Protein AF-A0A7C4Y3I3-F1 (afdb_monomer_lite)

Radius of gyration: 13.52 Å; chains: 1; bounding box: 27×37×29 Å

Foldseek 3Di:
DDDLLNCCLPVPVVVVDDPVVSVVLVCLCVVQVCVFCVPDDPVRDALVSCQVGRQVVCVVPDDLVSSVSSLVSLQVSQVVCCVVVVDVDRRSVPHDNDPPPPPD

Sequence (104 aa):
MQNIYNYWLYNVKVNELKALSFDRLESTINNHIISVVGHFKTNLLSDTIIQTQLINIKVKTFSHSSIKKMYDALNACFKYAVARRDLRFNHMDTVTMSSLFTLY

Structure (mmCIF, N/CA/C/O backbone):
data_AF-A0A7C4Y3I3-F1
#
_entry.id   AF-A0A7C4Y3I3-F1
#
loop_
_atom_site.group_PDB
_atom_site.id
_atom_site.type_symbol
_atom_site.label_atom_id
_atom_site.label_alt_id
_atom_site.label_comp_id
_atom_site.label_asym_id
_atom_site.label_entity_id
_atom_site.label_seq_id
_atom_site.pdbx_PDB_ins_code
_atom_site.Cartn_x
_atom_site.Cartn_y
_atom_site.Cartn_z
_atom_site.occupancy
_atom_site.B_iso_or_equiv
_atom_site.auth_seq_id
_atom_site.auth_comp_id
_a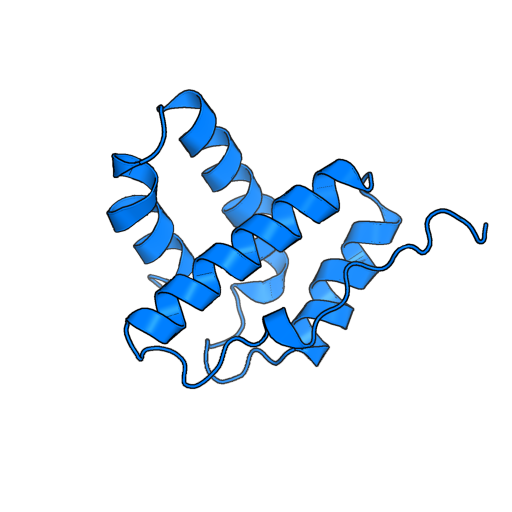tom_site.auth_asym_id
_atom_site.auth_atom_id
_atom_site.pdbx_PDB_model_num
ATOM 1 N N . MET A 1 1 ? -15.530 -2.325 -12.384 1.00 37.91 1 MET A N 1
ATOM 2 C CA . MET A 1 1 ? -14.224 -2.866 -12.823 1.00 37.91 1 MET A CA 1
ATOM 3 C C . MET A 1 1 ? -13.563 -3.502 -11.612 1.00 37.91 1 MET A C 1
ATOM 5 O O . MET A 1 1 ? -13.383 -2.813 -10.618 1.00 37.91 1 MET A O 1
ATOM 9 N N . GLN A 1 2 ? -13.318 -4.815 -11.633 1.00 51.25 2 GLN A N 1
ATOM 10 C CA . GLN A 1 2 ? -12.605 -5.491 -10.546 1.00 51.25 2 GLN A CA 1
ATOM 11 C C . GLN A 1 2 ? -11.106 -5.228 -10.709 1.00 51.25 2 GLN A C 1
ATOM 13 O O . GLN A 1 2 ? -10.487 -5.721 -11.647 1.00 51.25 2 GLN A O 1
ATOM 18 N N . ASN A 1 3 ? -10.544 -4.418 -9.815 1.00 72.12 3 ASN A N 1
ATOM 19 C CA . ASN A 1 3 ? -9.115 -4.120 -9.789 1.00 72.12 3 ASN A CA 1
ATOM 20 C C . ASN A 1 3 ? -8.375 -5.147 -8.914 1.00 72.12 3 ASN A C 1
ATOM 22 O O . ASN A 1 3 ? -8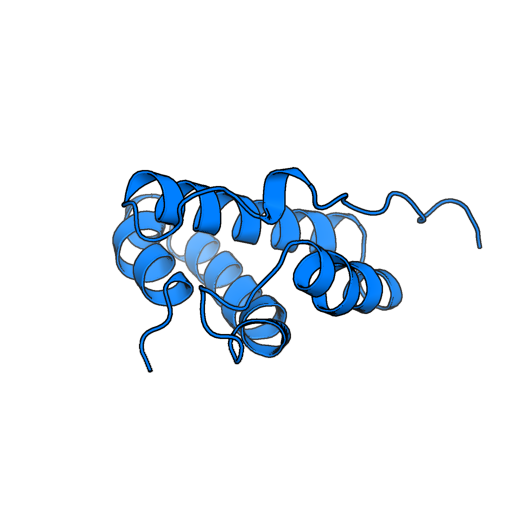.960 -5.723 -7.993 1.00 72.12 3 ASN A O 1
ATOM 26 N N . ILE A 1 4 ? -7.077 -5.345 -9.166 1.00 77.56 4 ILE A N 1
ATOM 27 C CA . ILE A 1 4 ? -6.226 -6.321 -8.458 1.00 77.56 4 ILE A CA 1
ATOM 28 C C . ILE A 1 4 ? -6.260 -6.168 -6.927 1.00 77.56 4 ILE A C 1
ATOM 30 O O . ILE A 1 4 ? -6.186 -7.156 -6.198 1.00 77.56 4 ILE A O 1
ATOM 34 N N . TYR A 1 5 ? -6.477 -4.939 -6.451 1.00 81.19 5 TYR A N 1
ATOM 35 C CA . TYR A 1 5 ? -6.639 -4.588 -5.040 1.00 81.19 5 TYR A CA 1
ATOM 36 C C . TYR A 1 5 ? -7.820 -5.306 -4.379 1.00 81.19 5 TYR A C 1
ATOM 38 O O . TYR A 1 5 ? -7.658 -5.899 -3.316 1.00 81.19 5 TYR A O 1
ATOM 46 N N . ASN A 1 6 ? -8.988 -5.308 -5.030 1.00 82.88 6 ASN A N 1
ATOM 47 C CA . ASN A 1 6 ? -10.189 -5.955 -4.499 1.00 82.88 6 ASN A CA 1
ATOM 48 C C . ASN A 1 6 ? -10.021 -7.470 -4.504 1.00 82.88 6 ASN A C 1
ATOM 50 O O . ASN A 1 6 ? -10.414 -8.140 -3.554 1.00 82.88 6 ASN A O 1
ATOM 54 N N . TYR A 1 7 ? -9.388 -8.014 -5.549 1.00 83.56 7 TYR A N 1
ATOM 55 C CA . TYR A 1 7 ? -9.117 -9.443 -5.589 1.00 83.56 7 TYR A CA 1
ATOM 56 C C . TYR A 1 7 ? -8.210 -9.857 -4.427 1.00 83.56 7 TYR A C 1
ATOM 58 O O . TYR A 1 7 ? -8.497 -10.842 -3.753 1.00 83.56 7 TYR A O 1
ATOM 66 N N . TRP A 1 8 ? -7.139 -9.107 -4.168 1.00 87.56 8 TRP A N 1
ATOM 67 C CA . TRP A 1 8 ? -6.244 -9.384 -3.049 1.00 87.56 8 TRP A CA 1
ATOM 68 C C . TRP A 1 8 ? -6.938 -9.229 -1.687 1.00 87.56 8 TRP A C 1
ATOM 70 O O . TRP A 1 8 ? -6.798 -10.100 -0.827 1.00 87.56 8 TRP A O 1
ATOM 80 N N . LEU A 1 9 ? -7.737 -8.174 -1.503 1.00 85.69 9 LEU A N 1
ATOM 81 C CA . LEU A 1 9 ? -8.510 -7.949 -0.281 1.00 85.69 9 LEU A CA 1
ATOM 82 C C . LEU A 1 9 ? -9.454 -9.120 0.017 1.00 85.69 9 LEU A C 1
ATOM 84 O O . LEU A 1 9 ? -9.297 -9.792 1.037 1.00 85.69 9 LEU A O 1
ATOM 88 N N . TYR A 1 10 ? -10.393 -9.400 -0.885 1.00 86.50 10 TYR A N 1
ATOM 89 C CA . TYR A 1 10 ? -11.491 -10.327 -0.607 1.00 86.50 10 TYR A CA 1
ATOM 90 C C . TYR A 1 10 ? -11.151 -11.803 -0.820 1.00 86.50 10 TYR A C 1
ATOM 92 O O . TYR A 1 10 ? -11.889 -12.649 -0.334 1.00 86.50 10 TYR A O 1
ATOM 100 N N . ASN A 1 11 ? -10.063 -12.151 -1.515 1.00 84.25 11 ASN A N 1
ATOM 101 C CA . ASN A 1 11 ? -9.674 -13.562 -1.665 1.00 84.25 11 ASN A CA 1
ATOM 102 C C . ASN A 1 11 ? -8.539 -13.978 -0.726 1.00 84.25 11 ASN A C 1
ATOM 104 O O . ASN A 1 11 ? -8.413 -15.159 -0.412 1.00 84.25 11 ASN A O 1
ATOM 108 N N . VAL A 1 12 ? -7.694 -13.039 -0.286 1.00 85.31 12 VAL A N 1
ATOM 109 C CA . VAL A 1 12 ? -6.509 -13.360 0.529 1.00 85.31 12 VAL A CA 1
ATOM 110 C C . VAL A 1 12 ? -6.643 -12.744 1.911 1.00 85.31 12 VAL A C 1
ATOM 112 O O . VAL A 1 12 ? -6.695 -13.466 2.903 1.00 85.31 12 VAL A O 1
ATOM 115 N N . LYS A 1 13 ? -6.733 -11.412 1.996 1.00 84.19 13 LYS A N 1
ATOM 116 C CA . LYS A 1 13 ? -6.650 -10.725 3.290 1.00 84.19 13 LYS A CA 1
ATOM 117 C C . LYS A 1 13 ? -7.860 -10.935 4.187 1.00 84.19 13 LYS A C 1
ATOM 119 O O . LYS A 1 13 ? -7.677 -10.946 5.401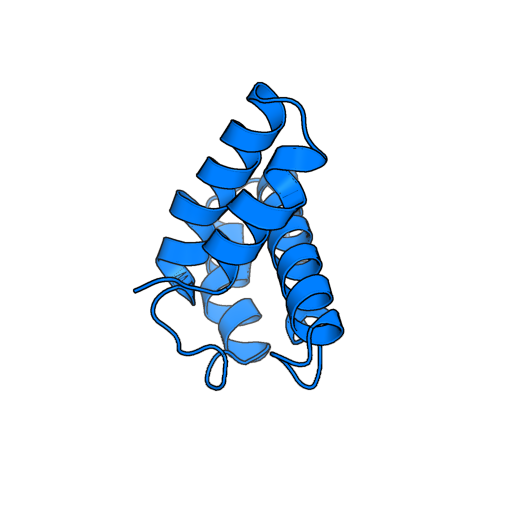 1.00 84.19 13 LYS A O 1
ATOM 124 N N . VAL A 1 14 ? -9.043 -11.176 3.624 1.00 85.69 14 VAL A N 1
ATOM 125 C CA . VAL A 1 14 ? -10.237 -11.528 4.409 1.00 85.69 14 VAL A CA 1
ATOM 126 C C . VAL A 1 14 ? -10.057 -12.829 5.205 1.00 85.69 14 VAL A C 1
ATOM 128 O O . VAL A 1 14 ? -10.598 -12.954 6.295 1.00 85.69 14 VAL A O 1
ATOM 131 N N . ASN A 1 15 ? -9.258 -13.774 4.695 1.00 85.06 15 ASN A N 1
ATOM 132 C CA . ASN A 1 15 ? -9.007 -15.059 5.355 1.00 85.06 15 ASN A CA 1
ATOM 133 C C . ASN A 1 15 ? -7.881 -14.973 6.399 1.00 85.06 15 ASN A C 1
ATOM 135 O O . ASN A 1 15 ? -7.807 -15.794 7.308 1.00 85.06 15 ASN A O 1
ATOM 139 N N . GLU A 1 16 ? -6.985 -13.994 6.262 1.00 85.06 16 GLU A N 1
ATOM 140 C CA . GLU A 1 16 ? -5.807 -13.821 7.121 1.00 85.06 16 GLU A CA 1
ATOM 141 C C . GLU A 1 16 ? -6.083 -12.895 8.317 1.00 85.06 16 GLU A C 1
ATOM 143 O O . GLU A 1 16 ? -5.490 -13.046 9.386 1.00 85.06 16 GLU A O 1
ATOM 148 N N . LEU A 1 17 ? -6.967 -11.907 8.146 1.00 86.44 17 LEU A N 1
ATOM 149 C CA . LEU A 1 17 ? -7.211 -10.856 9.129 1.00 86.44 17 LEU A CA 1
ATOM 150 C C . LEU A 1 17 ? -8.544 -11.035 9.855 1.00 86.44 17 LEU A C 1
ATOM 152 O O . LEU A 1 17 ? -9.555 -11.429 9.285 1.00 86.44 17 LEU A O 1
ATOM 156 N N . LYS A 1 18 ? -8.568 -10.623 11.126 1.00 88.00 18 LYS A N 1
ATOM 157 C CA . LYS A 1 18 ? -9.822 -10.411 11.862 1.00 88.00 18 LYS A CA 1
ATOM 158 C C . LYS A 1 18 ? -10.617 -9.272 11.216 1.00 88.00 18 LYS A C 1
ATOM 160 O O . LYS A 1 18 ? -10.009 -8.292 10.784 1.00 88.00 18 LYS A O 1
ATOM 165 N N . ALA A 1 19 ? -11.948 -9.349 11.273 1.00 84.69 19 ALA A N 1
ATOM 166 C CA . ALA A 1 19 ? -12.877 -8.387 10.663 1.00 84.69 19 ALA A CA 1
ATOM 167 C C . ALA A 1 19 ? -12.471 -6.913 10.872 1.00 84.69 19 ALA A C 1
ATOM 169 O O . ALA A 1 19 ? -12.192 -6.201 9.920 1.00 84.69 19 ALA A O 1
ATOM 170 N N . LEU A 1 20 ? -12.257 -6.485 12.119 1.00 86.88 20 LEU A N 1
ATOM 171 C CA . LEU A 1 20 ? -11.896 -5.094 12.431 1.00 86.88 20 LEU A CA 1
ATOM 172 C C . LEU A 1 20 ? -10.541 -4.640 11.836 1.00 86.88 20 LEU A C 1
ATOM 174 O O . LEU A 1 20 ? -10.295 -3.449 11.640 1.00 86.88 20 LEU A O 1
ATOM 178 N N . SER A 1 21 ? -9.600 -5.562 11.630 1.00 84.19 21 SER A N 1
ATOM 179 C CA . SER A 1 21 ? -8.319 -5.261 10.975 1.00 84.19 21 SER A CA 1
ATOM 180 C C . SER A 1 21 ? -8.475 -5.229 9.458 1.00 84.19 21 SER A C 1
ATOM 182 O O . SER A 1 21 ? -7.846 -4.397 8.805 1.00 84.19 21 SER A O 1
ATOM 184 N N . PHE A 1 22 ? -9.330 -6.101 8.923 1.00 88.38 22 PHE A N 1
ATOM 185 C CA . PHE A 1 22 ? -9.714 -6.106 7.520 1.00 88.38 22 PHE A CA 1
ATOM 186 C C . PHE A 1 22 ? -10.414 -4.797 7.133 1.00 88.38 22 PHE A C 1
ATOM 188 O O . PHE A 1 22 ? -9.934 -4.132 6.222 1.00 88.38 22 PHE A O 1
ATOM 195 N N . ASP A 1 23 ? -11.420 -4.349 7.888 1.00 87.06 23 ASP A N 1
ATOM 196 C CA . ASP A 1 23 ? -12.168 -3.110 7.612 1.00 87.06 23 ASP A CA 1
ATOM 197 C C . ASP A 1 23 ? -11.245 -1.883 7.538 1.00 87.06 23 ASP A C 1
ATOM 199 O O . ASP A 1 23 ? -11.381 -1.003 6.686 1.00 87.06 23 ASP A O 1
ATOM 203 N N . ARG A 1 24 ? -10.236 -1.824 8.417 1.00 88.31 24 ARG A N 1
ATOM 204 C CA . ARG A 1 24 ? -9.236 -0.744 8.401 1.00 88.31 24 ARG A CA 1
ATOM 205 C C . ARG A 1 24 ? -8.342 -0.802 7.166 1.00 88.31 24 ARG A C 1
ATOM 207 O O . ARG A 1 24 ? -8.000 0.247 6.614 1.00 88.31 24 ARG A O 1
ATOM 214 N N . LEU A 1 25 ? -7.932 -2.002 6.757 1.00 88.62 25 LEU A N 1
ATOM 215 C CA . LEU A 1 25 ? -7.116 -2.202 5.560 1.00 88.62 25 LEU A CA 1
ATOM 216 C C . LEU A 1 25 ? -7.916 -1.858 4.299 1.00 88.62 25 LEU A C 1
ATOM 218 O O . LEU A 1 25 ? -7.430 -1.106 3.457 1.00 88.62 25 LEU A O 1
ATOM 222 N N . GLU A 1 26 ? -9.146 -2.356 4.208 1.00 88.75 26 GLU A N 1
ATOM 223 C CA . GLU A 1 26 ? -10.090 -2.081 3.130 1.00 88.75 26 GLU A CA 1
ATOM 224 C C . GLU A 1 26 ? -10.340 -0.575 2.998 1.00 88.75 26 GLU A C 1
ATOM 226 O O . GLU A 1 26 ? -10.149 -0.011 1.922 1.00 88.75 26 GLU A O 1
ATOM 231 N N . SER A 1 27 ? -10.654 0.107 4.104 1.00 89.38 27 SER A N 1
ATOM 232 C CA . SER A 1 27 ? -10.843 1.561 4.122 1.00 89.38 27 SER A CA 1
ATOM 233 C C . SER A 1 27 ? -9.592 2.314 3.653 1.00 89.38 27 SER A C 1
ATOM 235 O O . SER A 1 27 ? -9.691 3.238 2.845 1.00 89.38 27 SER A O 1
ATOM 237 N N . THR A 1 28 ? -8.399 1.889 4.086 1.00 88.88 28 THR A N 1
ATOM 238 C CA . THR A 1 28 ? -7.126 2.496 3.651 1.00 88.88 28 THR A CA 1
ATOM 239 C C . THR A 1 28 ? -6.933 2.351 2.141 1.00 88.88 28 THR A C 1
ATOM 241 O O . THR A 1 28 ? -6.560 3.308 1.459 1.00 88.88 28 THR A O 1
ATOM 244 N N . ILE A 1 29 ? -7.206 1.166 1.597 1.00 87.38 29 ILE A N 1
ATOM 245 C CA . ILE A 1 29 ? -7.036 0.888 0.172 1.00 87.38 29 ILE A CA 1
ATOM 246 C C . ILE A 1 29 ? -8.066 1.656 -0.650 1.00 87.38 29 ILE A C 1
ATOM 248 O O . ILE A 1 29 ? -7.683 2.356 -1.584 1.00 87.38 29 ILE A O 1
ATOM 252 N N . ASN A 1 30 ? -9.342 1.603 -0.280 1.00 86.88 30 ASN A N 1
ATOM 253 C CA . ASN A 1 30 ? -10.416 2.250 -1.027 1.00 86.88 30 ASN A CA 1
ATOM 254 C C . ASN A 1 30 ? -10.275 3.779 -1.016 1.00 86.88 30 ASN A C 1
ATOM 256 O O . ASN A 1 30 ? -10.275 4.413 -2.073 1.00 86.88 30 ASN A O 1
ATOM 260 N N . ASN A 1 31 ? -10.074 4.374 0.161 1.00 86.88 31 ASN A N 1
ATOM 261 C CA . ASN A 1 31 ? -10.097 5.829 0.319 1.00 86.88 31 ASN A CA 1
ATOM 262 C C . ASN A 1 31 ? -8.777 6.515 -0.046 1.00 86.88 31 ASN A C 1
ATOM 264 O O . ASN A 1 31 ? -8.762 7.716 -0.324 1.00 86.88 31 ASN A O 1
ATOM 268 N N . HIS A 1 32 ? -7.643 5.811 0.003 1.00 85.44 32 HIS A N 1
ATOM 269 C CA . HIS A 1 32 ? -6.338 6.446 -0.213 1.00 85.44 32 HIS A CA 1
ATOM 270 C C . HIS A 1 32 ? -5.582 5.910 -1.419 1.00 85.44 32 HIS A C 1
ATOM 272 O O . HIS A 1 32 ? -4.993 6.713 -2.138 1.00 85.44 32 HIS A O 1
ATOM 278 N N . ILE A 1 33 ? -5.601 4.597 -1.653 1.00 84.31 33 ILE A N 1
ATOM 279 C CA . ILE A 1 33 ? -4.860 3.981 -2.759 1.00 84.31 33 ILE A CA 1
ATOM 280 C C . ILE A 1 33 ? -5.706 4.038 -4.032 1.00 84.31 33 ILE A C 1
ATOM 282 O O . ILE A 1 33 ? -5.318 4.696 -4.992 1.00 84.31 33 ILE A O 1
ATOM 286 N N . ILE A 1 34 ? -6.892 3.426 -4.041 1.00 83.06 34 ILE A N 1
ATOM 287 C CA . ILE A 1 34 ? -7.760 3.354 -5.225 1.00 83.06 34 ILE A CA 1
ATOM 288 C C . ILE A 1 34 ? -8.170 4.751 -5.700 1.00 83.06 34 ILE A C 1
ATOM 290 O O . ILE A 1 34 ? -8.129 5.003 -6.900 1.00 83.06 34 ILE A O 1
ATOM 294 N N . SER A 1 35 ? -8.459 5.678 -4.782 1.00 81.88 35 SER A N 1
ATOM 295 C CA . SER A 1 35 ? -8.783 7.072 -5.124 1.00 81.88 35 SER A CA 1
ATOM 296 C C . SER A 1 35 ? -7.698 7.797 -5.935 1.00 81.88 35 SER A C 1
ATOM 298 O O . SER A 1 35 ? -8.009 8.790 -6.584 1.00 81.88 35 SER A O 1
ATOM 300 N N . VAL A 1 36 ? -6.437 7.357 -5.872 1.00 80.00 36 VAL A N 1
ATOM 301 C CA . VAL A 1 36 ? -5.305 8.006 -6.555 1.00 80.00 36 VAL A CA 1
ATOM 302 C C . VAL A 1 36 ? -4.804 7.143 -7.704 1.00 80.00 36 VAL A C 1
ATOM 304 O O . VAL A 1 36 ? -4.695 7.605 -8.836 1.00 80.00 36 VAL A O 1
ATOM 307 N N . VAL A 1 37 ? -4.495 5.877 -7.418 1.00 79.81 37 VAL A N 1
ATOM 308 C CA . VAL A 1 37 ? -3.850 4.967 -8.370 1.00 79.81 37 VAL A CA 1
ATOM 309 C C . VAL A 1 37 ? -4.810 3.959 -9.003 1.00 79.81 37 VAL A C 1
ATOM 311 O O . VAL A 1 37 ? -4.464 3.317 -9.989 1.00 79.81 37 VAL A O 1
ATOM 314 N N . GLY A 1 38 ? -6.035 3.828 -8.487 1.00 74.38 38 GLY A N 1
ATOM 315 C CA . GLY A 1 38 ? -7.008 2.827 -8.938 1.00 74.38 38 GLY A CA 1
ATOM 316 C C . GLY A 1 38 ? -7.579 3.068 -10.336 1.00 74.38 38 GLY A C 1
ATOM 317 O O . GLY A 1 38 ? -8.159 2.152 -10.917 1.00 74.38 38 GLY A O 1
ATOM 318 N N . HIS A 1 39 ? -7.400 4.273 -10.882 1.00 76.25 39 HIS A N 1
ATOM 319 C CA . HIS A 1 39 ? -7.774 4.614 -12.256 1.00 76.25 39 HIS A CA 1
ATOM 320 C C . HIS A 1 39 ? -6.711 4.207 -13.285 1.00 76.25 39 HIS A C 1
ATOM 322 O O . HIS A 1 39 ? -7.009 4.125 -14.477 1.00 76.25 39 HIS A O 1
ATOM 328 N N . PHE A 1 40 ? -5.476 3.939 -12.851 1.00 74.25 40 PHE A N 1
ATOM 329 C CA . PHE A 1 40 ? -4.423 3.489 -13.750 1.00 74.25 40 PHE A CA 1
ATOM 330 C C . PHE A 1 40 ? -4.571 1.994 -14.019 1.00 74.25 40 PHE A C 1
ATOM 332 O O . PHE A 1 40 ? -4.817 1.193 -13.115 1.00 74.25 40 PHE A O 1
ATOM 339 N N . LYS A 1 41 ? -4.382 1.594 -15.280 1.00 70.19 41 LYS A N 1
ATOM 340 C CA . LYS A 1 41 ? -4.237 0.174 -15.613 1.00 70.19 41 LYS A CA 1
ATOM 341 C C . LYS A 1 41 ? -2.982 -0.360 -14.925 1.00 70.19 41 LYS A C 1
ATOM 343 O O . LYS A 1 41 ? -1.961 0.322 -14.903 1.00 70.19 41 LYS A O 1
ATOM 348 N N . THR A 1 42 ? -3.029 -1.601 -14.453 1.00 66.25 42 THR A N 1
ATOM 349 C CA . THR A 1 42 ? -1.909 -2.285 -13.784 1.00 66.25 42 THR A CA 1
ATOM 350 C C . THR A 1 42 ? -0.603 -2.235 -14.586 1.00 66.25 42 THR A C 1
ATOM 352 O O . THR A 1 42 ? 0.455 -2.084 -13.993 1.00 66.25 42 THR A O 1
ATOM 355 N N . ASN A 1 43 ? -0.672 -2.260 -15.922 1.00 65.12 43 ASN A N 1
ATOM 356 C CA . ASN A 1 43 ? 0.504 -2.144 -16.799 1.00 65.12 43 ASN A CA 1
ATOM 357 C C . ASN A 1 43 ? 1.040 -0.714 -16.987 1.00 65.12 43 ASN A C 1
ATOM 359 O O . ASN A 1 43 ? 2.152 -0.551 -17.475 1.00 65.12 43 ASN A O 1
ATOM 363 N N . LEU A 1 44 ? 0.247 0.315 -16.680 1.00 69.19 44 LEU A N 1
ATOM 364 C CA . LEU A 1 44 ? 0.634 1.726 -16.819 1.00 69.19 44 LEU A CA 1
ATOM 365 C C . LEU A 1 44 ? 1.081 2.343 -15.500 1.00 69.19 44 LEU A C 1
ATOM 367 O O . LEU A 1 44 ? 1.663 3.423 -15.492 1.00 69.19 44 LEU A O 1
ATOM 371 N N . LEU A 1 45 ? 0.778 1.688 -14.386 1.00 77.38 45 LEU A N 1
ATOM 372 C CA . LEU A 1 45 ? 1.195 2.160 -13.088 1.00 77.38 45 LEU A CA 1
ATOM 373 C C . LEU A 1 45 ? 2.703 1.948 -12.968 1.00 77.38 45 LEU A C 1
ATOM 375 O O . LEU A 1 45 ? 3.125 0.809 -12.894 1.00 77.38 45 LEU A O 1
ATOM 379 N N . SER A 1 46 ? 3.512 3.003 -12.959 1.00 82.19 46 SER A N 1
ATOM 380 C CA . SER A 1 46 ? 4.955 2.916 -12.706 1.00 82.19 46 SER A CA 1
ATOM 381 C C . SER A 1 46 ? 5.286 3.291 -11.264 1.00 82.19 46 SER A C 1
ATOM 383 O O . SER A 1 46 ? 4.500 3.941 -10.570 1.00 82.19 46 SER A O 1
ATOM 385 N N . ASP A 1 47 ? 6.478 2.913 -10.821 1.00 84.75 47 ASP A N 1
ATOM 386 C CA . ASP A 1 47 ? 7.076 3.359 -9.564 1.00 84.75 47 ASP A CA 1
ATOM 387 C C . ASP A 1 47 ? 7.080 4.891 -9.435 1.00 84.75 47 ASP A C 1
ATOM 389 O O . ASP A 1 47 ? 6.707 5.436 -8.396 1.00 84.75 47 ASP A O 1
ATOM 393 N N . THR A 1 48 ? 7.378 5.602 -10.528 1.00 84.06 48 THR A N 1
ATOM 394 C CA . THR A 1 48 ? 7.364 7.071 -10.563 1.00 84.06 48 THR A CA 1
ATOM 395 C C . THR A 1 48 ? 5.968 7.632 -10.292 1.00 84.06 48 THR A C 1
ATOM 397 O O . THR A 1 48 ? 5.824 8.602 -9.543 1.00 84.06 48 THR A O 1
ATOM 400 N N . ILE A 1 49 ? 4.918 7.025 -10.858 1.00 85.12 49 ILE A N 1
ATOM 401 C CA . ILE A 1 49 ? 3.531 7.444 -10.605 1.00 85.12 49 ILE A CA 1
ATOM 402 C C . ILE A 1 49 ? 3.182 7.218 -9.136 1.00 85.12 49 ILE A C 1
ATOM 404 O O . ILE A 1 49 ? 2.608 8.099 -8.503 1.00 85.12 49 ILE A O 1
ATOM 408 N N . ILE A 1 50 ? 3.570 6.083 -8.560 1.00 86.19 50 ILE A N 1
ATOM 409 C CA . ILE A 1 50 ? 3.291 5.794 -7.151 1.00 86.19 50 ILE A CA 1
ATOM 410 C C . ILE A 1 50 ? 4.025 6.783 -6.237 1.00 86.19 50 ILE A C 1
ATOM 412 O O . ILE A 1 50 ? 3.422 7.348 -5.324 1.00 86.19 50 ILE A O 1
ATOM 416 N N . GLN A 1 51 ? 5.301 7.059 -6.504 1.00 86.44 51 GLN A N 1
ATOM 417 C CA . GLN A 1 51 ? 6.073 8.021 -5.724 1.00 86.44 51 GLN A CA 1
ATOM 418 C C . GLN A 1 51 ? 5.460 9.427 -5.800 1.00 86.44 51 GLN A C 1
ATOM 420 O O . GLN A 1 51 ? 5.241 10.069 -4.774 1.00 86.44 51 GLN A O 1
ATOM 425 N N . THR A 1 52 ? 5.166 9.908 -7.009 1.00 84.12 52 THR A N 1
ATOM 426 C CA . THR A 1 52 ? 4.739 11.297 -7.233 1.00 84.12 52 THR A CA 1
ATOM 427 C C . THR A 1 52 ? 3.272 11.533 -6.894 1.00 84.12 52 THR A C 1
ATOM 429 O O . THR A 1 52 ? 2.968 12.524 -6.236 1.00 84.12 52 THR A O 1
ATOM 432 N N . GLN A 1 53 ? 2.372 10.632 -7.294 1.00 84.38 53 GLN A N 1
ATOM 433 C CA . GLN A 1 53 ? 0.925 10.809 -7.146 1.00 84.38 53 GLN A CA 1
ATOM 434 C C . GLN A 1 53 ? 0.402 10.274 -5.812 1.00 84.38 53 GLN A C 1
ATOM 436 O O . GLN A 1 53 ? -0.552 10.826 -5.272 1.00 84.38 53 GLN A O 1
ATOM 441 N N . LEU A 1 54 ? 1.014 9.232 -5.237 1.00 86.06 54 LEU A N 1
ATOM 442 C CA . LEU A 1 54 ? 0.568 8.686 -3.953 1.00 86.06 54 LEU A CA 1
ATOM 443 C C . LEU A 1 54 ? 1.422 9.210 -2.796 1.00 86.06 54 LEU A C 1
ATOM 445 O O . LEU A 1 54 ? 0.914 9.932 -1.940 1.00 86.06 54 LEU A O 1
ATOM 449 N N . ILE A 1 55 ? 2.714 8.875 -2.762 1.00 87.38 55 ILE A N 1
ATOM 450 C CA . ILE A 1 55 ? 3.557 9.138 -1.585 1.00 87.38 55 ILE A CA 1
ATOM 451 C C . ILE A 1 55 ? 3.780 10.642 -1.379 1.00 87.38 55 ILE A C 1
ATOM 453 O O . ILE A 1 55 ? 3.472 11.167 -0.307 1.00 87.38 55 ILE A O 1
ATOM 457 N N . ASN A 1 56 ? 4.237 11.358 -2.407 1.00 85.81 56 ASN A N 1
ATOM 458 C CA . ASN A 1 56 ? 4.575 12.782 -2.307 1.00 85.81 56 ASN A CA 1
ATOM 459 C C . ASN A 1 56 ? 3.349 13.690 -2.107 1.00 85.81 56 ASN A C 1
ATOM 461 O O . ASN A 1 56 ? 3.484 14.796 -1.585 1.00 85.81 56 ASN A O 1
ATOM 465 N N . ILE A 1 57 ? 2.152 13.247 -2.503 1.00 85.44 57 ILE A N 1
ATOM 466 C CA . ILE A 1 57 ? 0.909 13.974 -2.212 1.00 85.44 57 ILE A CA 1
ATOM 467 C C . ILE A 1 57 ? 0.467 13.690 -0.777 1.00 85.44 57 ILE A C 1
ATOM 469 O O . ILE A 1 57 ? 0.202 14.623 -0.020 1.00 85.44 57 ILE A O 1
ATOM 473 N N . LYS A 1 58 ? 0.423 12.416 -0.368 1.00 84.81 58 LYS A N 1
ATOM 474 C CA . LYS A 1 58 ? -0.073 12.032 0.961 1.00 84.81 58 LYS A CA 1
ATOM 475 C C . LYS A 1 58 ? 0.846 12.487 2.093 1.00 84.81 58 LYS A C 1
ATOM 477 O O . LYS A 1 58 ? 0.334 12.786 3.167 1.00 84.81 58 LYS A O 1
ATOM 482 N N . VAL A 1 59 ? 2.156 12.624 1.864 1.00 84.44 59 VAL A N 1
ATOM 483 C CA . VAL A 1 59 ? 3.090 13.158 2.877 1.00 84.44 59 VAL A CA 1
ATOM 484 C C . VAL A 1 59 ? 2.787 14.595 3.294 1.00 84.44 59 VAL A C 1
ATOM 486 O O . VAL A 1 59 ? 3.097 14.978 4.414 1.00 84.44 59 VAL A O 1
ATOM 489 N N . LYS A 1 60 ? 2.108 15.374 2.443 1.00 82.56 60 LYS A N 1
ATOM 490 C CA . LYS A 1 60 ? 1.721 16.754 2.763 1.00 82.56 60 LYS A CA 1
ATOM 491 C C . LYS A 1 60 ? 0.554 16.845 3.746 1.00 82.56 60 LYS A C 1
ATOM 493 O O . LYS A 1 60 ? 0.351 17.896 4.339 1.00 82.56 60 LYS A O 1
ATOM 498 N N . THR A 1 61 ? -0.241 15.782 3.887 1.00 84.81 61 THR A N 1
ATOM 499 C CA . THR A 1 61 ? -1.508 15.826 4.639 1.00 84.81 61 THR A CA 1
ATOM 500 C C . THR A 1 61 ? -1.638 14.746 5.708 1.00 84.81 61 THR A C 1
ATOM 502 O O . THR A 1 61 ? -2.480 14.870 6.590 1.00 84.81 61 THR A O 1
ATOM 505 N N . PHE A 1 62 ? -0.856 13.667 5.637 1.00 85.00 62 PHE A N 1
ATOM 506 C CA . PHE A 1 62 ? -0.945 12.534 6.556 1.00 85.00 62 PHE A CA 1
ATOM 507 C C . PHE A 1 62 ? 0.313 12.381 7.402 1.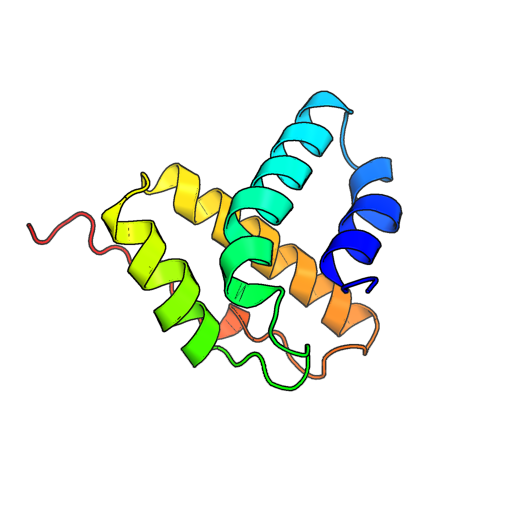00 85.00 62 PHE A C 1
ATOM 509 O O . PHE A 1 62 ? 1.421 12.704 6.986 1.00 85.00 62 PHE A O 1
ATOM 516 N N . SER A 1 63 ? 0.140 11.802 8.589 1.00 86.69 63 SER A N 1
ATOM 517 C CA . SER A 1 63 ? 1.261 11.432 9.446 1.00 86.69 63 SER A CA 1
ATOM 518 C C . SER A 1 63 ? 2.100 10.310 8.835 1.00 86.69 63 SER A C 1
ATOM 520 O O . SER A 1 63 ? 1.589 9.441 8.120 1.00 86.69 63 SER A O 1
ATOM 522 N N . HIS A 1 64 ? 3.378 10.267 9.214 1.00 84.06 64 HIS A N 1
ATOM 523 C CA . HIS A 1 64 ? 4.318 9.215 8.830 1.00 84.06 64 HIS A CA 1
ATOM 524 C C . HIS A 1 64 ? 3.738 7.800 9.008 1.00 84.06 64 HIS A C 1
ATOM 526 O O . HIS A 1 64 ? 3.748 6.994 8.080 1.00 84.06 64 HIS A O 1
ATOM 532 N N . SER A 1 65 ? 3.143 7.507 10.169 1.00 84.75 65 SER A N 1
ATOM 533 C CA . SER A 1 65 ? 2.538 6.197 10.458 1.00 84.75 65 SER A CA 1
ATOM 534 C C . SER A 1 65 ? 1.371 5.846 9.531 1.00 84.75 65 SER A C 1
ATOM 536 O O . SER A 1 65 ? 1.151 4.671 9.241 1.00 84.75 65 SER A O 1
ATOM 538 N N . SER A 1 66 ? 0.619 6.839 9.055 1.00 85.81 66 SER A N 1
ATOM 539 C CA . SER A 1 66 ? -0.480 6.623 8.108 1.00 85.81 66 SER A CA 1
ATOM 540 C C . SER A 1 66 ? 0.056 6.322 6.710 1.00 85.81 66 SER A C 1
ATOM 542 O O . SER A 1 66 ? -0.401 5.381 6.067 1.00 85.81 66 SER A O 1
ATOM 544 N N . ILE A 1 67 ? 1.078 7.061 6.270 1.00 87.19 67 ILE A N 1
ATOM 545 C CA . ILE A 1 67 ? 1.763 6.822 4.991 1.00 87.19 67 ILE A CA 1
ATOM 546 C C . ILE A 1 67 ? 2.403 5.436 4.993 1.00 87.19 67 ILE A C 1
ATOM 548 O O . ILE A 1 67 ? 2.256 4.703 4.021 1.00 87.19 67 ILE A O 1
ATOM 552 N N . LYS A 1 68 ? 3.036 5.038 6.105 1.00 87.94 68 LYS A N 1
ATOM 553 C CA . LYS A 1 68 ? 3.637 3.709 6.252 1.00 87.94 68 LYS A CA 1
ATOM 554 C C . LYS A 1 68 ? 2.610 2.606 6.028 1.00 87.94 68 LYS A C 1
ATOM 556 O O . LYS A 1 68 ? 2.871 1.671 5.286 1.00 87.94 68 LYS A O 1
ATOM 561 N N . LYS A 1 69 ? 1.419 2.737 6.620 1.00 88.19 69 LYS A N 1
ATOM 562 C CA . LYS A 1 69 ? 0.326 1.771 6.427 1.00 88.19 69 LYS A CA 1
ATOM 563 C C . LYS A 1 69 ? -0.106 1.682 4.964 1.00 88.19 69 LYS A C 1
ATOM 565 O O . LYS A 1 69 ? -0.311 0.579 4.469 1.00 88.19 69 LYS A O 1
ATOM 570 N N . MET A 1 70 ? -0.218 2.818 4.270 1.00 88.44 70 MET A N 1
ATOM 571 C CA . MET A 1 70 ? -0.541 2.842 2.837 1.00 88.44 70 MET A CA 1
ATOM 572 C C . MET A 1 70 ? 0.566 2.183 2.003 1.00 88.44 70 MET A C 1
ATOM 574 O O . MET A 1 70 ? 0.275 1.355 1.144 1.00 88.44 70 MET A O 1
ATOM 578 N N . TYR A 1 71 ? 1.827 2.514 2.287 1.00 89.50 71 TYR A N 1
ATOM 579 C CA . TYR A 1 71 ? 3.001 1.949 1.626 1.00 89.50 71 TYR A CA 1
ATOM 580 C C . TYR A 1 71 ? 3.075 0.426 1.812 1.00 89.50 71 TYR A C 1
ATOM 582 O O . TYR A 1 71 ? 3.173 -0.313 0.834 1.00 89.50 71 TYR A O 1
ATOM 590 N N . ASP A 1 72 ? 2.954 -0.051 3.053 1.00 89.94 72 ASP A N 1
ATOM 591 C CA . ASP A 1 72 ? 2.999 -1.475 3.391 1.00 89.94 72 ASP A CA 1
ATOM 592 C C . ASP A 1 72 ? 1.846 -2.244 2.729 1.00 89.94 72 ASP A C 1
ATOM 594 O O . ASP A 1 72 ? 2.059 -3.327 2.181 1.00 89.94 72 ASP A O 1
ATOM 598 N N . ALA A 1 73 ? 0.633 -1.676 2.729 1.00 89.50 73 ALA A N 1
ATOM 599 C CA . ALA A 1 73 ? -0.531 -2.276 2.079 1.00 89.50 73 ALA A CA 1
ATOM 600 C C . ALA A 1 73 ? -0.331 -2.411 0.562 1.00 89.50 73 ALA A C 1
ATOM 602 O O . ALA A 1 73 ? -0.599 -3.472 -0.004 1.00 89.50 73 ALA A O 1
ATOM 603 N N . LEU A 1 74 ? 0.174 -1.361 -0.092 1.00 88.25 74 LEU A N 1
ATOM 604 C CA . LEU A 1 74 ? 0.418 -1.368 -1.532 1.00 88.25 74 LEU A CA 1
ATOM 605 C C . LEU A 1 74 ? 1.531 -2.352 -1.912 1.00 88.25 74 LEU A C 1
ATOM 607 O O . LEU A 1 74 ? 1.364 -3.145 -2.838 1.00 88.25 74 LEU A O 1
ATOM 611 N N . ASN A 1 75 ? 2.625 -2.361 -1.149 1.00 90.44 75 ASN A N 1
ATOM 612 C CA . ASN A 1 75 ? 3.730 -3.296 -1.336 1.00 90.44 75 ASN A CA 1
ATOM 613 C C . ASN A 1 75 ? 3.270 -4.754 -1.182 1.00 90.44 75 ASN A C 1
ATOM 615 O O . ASN A 1 75 ? 3.579 -5.602 -2.017 1.00 90.44 75 ASN A O 1
ATOM 619 N N . ALA A 1 76 ? 2.473 -5.056 -0.153 1.00 89.75 76 ALA A N 1
ATOM 620 C CA . ALA A 1 76 ? 1.928 -6.396 0.045 1.00 89.75 76 ALA A CA 1
ATOM 621 C C . ALA A 1 76 ? 0.981 -6.816 -1.096 1.00 89.75 76 ALA A C 1
ATOM 623 O O . ALA A 1 76 ? 1.046 -7.957 -1.560 1.00 89.75 76 ALA A O 1
ATOM 624 N N . CYS A 1 77 ? 0.156 -5.891 -1.598 1.00 88.50 77 CYS A N 1
ATOM 625 C CA . CYS A 1 77 ? -0.706 -6.139 -2.751 1.00 88.50 77 CYS A CA 1
ATOM 626 C C . CYS A 1 77 ? 0.103 -6.457 -4.020 1.00 88.50 77 CYS A C 1
ATOM 628 O O . CYS A 1 77 ? -0.265 -7.354 -4.778 1.00 88.50 77 CYS A O 1
ATOM 630 N N . PHE A 1 78 ? 1.208 -5.750 -4.272 1.00 87.31 78 PHE A N 1
ATOM 631 C CA . PHE A 1 78 ? 2.012 -5.977 -5.479 1.00 87.31 78 PHE A CA 1
ATOM 632 C C . PHE A 1 78 ? 2.869 -7.224 -5.392 1.00 87.31 78 PHE A C 1
ATOM 634 O O . PHE A 1 78 ? 2.986 -7.939 -6.382 1.00 87.31 78 PHE A O 1
ATOM 641 N N . LYS A 1 79 ? 3.381 -7.564 -4.208 1.00 89.19 79 LYS A N 1
ATOM 642 C CA . LYS A 1 79 ? 4.014 -8.869 -3.985 1.00 89.19 79 LYS A CA 1
ATOM 643 C C . LYS A 1 79 ? 3.067 -10.016 -4.329 1.00 89.19 79 LYS A C 1
ATOM 645 O O . LYS A 1 79 ? 3.473 -10.966 -4.992 1.00 89.19 79 LYS A O 1
ATOM 650 N N . TYR A 1 80 ? 1.795 -9.902 -3.946 1.00 87.62 80 TYR A N 1
ATOM 651 C CA . TYR A 1 80 ? 0.773 -10.876 -4.328 1.00 87.62 80 TYR A CA 1
ATOM 652 C C . TYR A 1 80 ? 0.533 -10.917 -5.847 1.00 87.62 80 TYR A C 1
ATOM 654 O O . TYR A 1 80 ? 0.482 -11.997 -6.433 1.00 87.62 80 TYR A O 1
ATOM 662 N N . ALA A 1 81 ? 0.438 -9.756 -6.496 1.00 85.56 81 ALA A N 1
ATOM 663 C CA . ALA A 1 81 ? 0.279 -9.658 -7.947 1.00 85.56 81 ALA A CA 1
ATOM 664 C C . ALA A 1 81 ? 1.455 -10.283 -8.722 1.00 85.56 81 ALA A C 1
ATOM 666 O O . ALA A 1 81 ? 1.249 -10.999 -9.701 1.00 85.56 81 ALA A O 1
ATOM 667 N N . VAL A 1 82 ? 2.688 -10.060 -8.260 1.00 87.69 82 VAL A N 1
ATOM 668 C CA . VAL A 1 82 ? 3.898 -10.670 -8.831 1.00 87.69 82 VAL A CA 1
ATOM 669 C C . VAL A 1 82 ? 3.900 -12.182 -8.620 1.00 87.69 82 VAL A C 1
ATOM 671 O O . VAL A 1 82 ? 4.157 -12.928 -9.562 1.00 87.69 82 VAL A O 1
ATOM 674 N N . ALA A 1 83 ? 3.540 -12.660 -7.424 1.00 87.06 83 ALA A N 1
ATOM 675 C CA . ALA A 1 83 ? 3.440 -14.094 -7.141 1.00 87.06 83 ALA A CA 1
ATOM 676 C C . ALA A 1 83 ? 2.418 -14.801 -8.052 1.00 87.06 83 ALA A C 1
ATOM 678 O O . ALA A 1 83 ? 2.621 -15.946 -8.453 1.00 87.06 83 ALA A O 1
ATOM 679 N N . ARG A 1 84 ? 1.347 -14.097 -8.434 1.00 84.81 84 ARG A N 1
ATOM 680 C CA . ARG A 1 84 ? 0.349 -14.563 -9.405 1.00 84.81 84 ARG A CA 1
ATOM 681 C C . ARG A 1 84 ? 0.761 -14.441 -10.867 1.00 84.81 84 ARG A C 1
ATOM 683 O O . ARG A 1 84 ? 0.041 -14.940 -11.724 1.00 84.81 84 ARG A O 1
ATOM 690 N N . ARG A 1 85 ? 1.904 -13.809 -11.149 1.00 82.69 85 ARG A N 1
ATOM 691 C CA . ARG A 1 85 ? 2.367 -13.440 -12.496 1.00 82.69 85 ARG A CA 1
ATOM 692 C C . ARG A 1 85 ? 1.453 -12.440 -13.216 1.00 82.69 85 ARG A C 1
ATOM 694 O O . ARG A 1 85 ? 1.573 -12.280 -14.428 1.00 82.69 85 ARG A O 1
ATOM 701 N N . ASP A 1 86 ? 0.598 -11.734 -12.473 1.00 80.56 86 ASP A N 1
ATOM 702 C CA . ASP A 1 86 ? -0.195 -10.612 -12.992 1.00 80.56 86 ASP A CA 1
ATOM 703 C C . ASP A 1 86 ? 0.703 -9.382 -13.231 1.00 80.56 86 ASP A C 1
ATOM 705 O O . ASP A 1 86 ? 0.442 -8.571 -14.118 1.00 80.56 86 ASP A O 1
ATOM 709 N N . LEU A 1 87 ? 1.790 -9.262 -12.456 1.00 82.19 87 LEU A N 1
ATOM 710 C CA . LEU A 1 87 ? 2.870 -8.291 -12.644 1.00 82.19 87 LEU A CA 1
ATOM 711 C C . LEU A 1 87 ? 4.206 -9.012 -12.847 1.00 82.19 87 LEU A C 1
ATOM 713 O O . LEU A 1 87 ? 4.467 -10.048 -12.237 1.00 82.19 87 LEU A O 1
ATOM 717 N N . ARG A 1 88 ? 5.078 -8.441 -13.686 1.00 81.69 88 ARG A N 1
ATOM 718 C CA . ARG A 1 88 ? 6.427 -8.985 -13.924 1.00 81.69 88 ARG A CA 1
ATOM 719 C C . ARG A 1 88 ? 7.398 -8.680 -12.784 1.00 81.69 88 ARG A C 1
ATOM 721 O O . ARG A 1 88 ? 8.265 -9.495 -12.496 1.00 81.69 88 ARG A O 1
ATOM 728 N N . PHE A 1 89 ? 7.266 -7.512 -12.168 1.00 82.06 89 PHE A N 1
ATOM 729 C CA . PHE A 1 89 ? 8.118 -7.040 -11.080 1.00 82.06 89 PHE A CA 1
ATOM 730 C C . PHE A 1 89 ? 7.293 -6.196 -10.108 1.00 82.06 89 PHE A C 1
ATOM 732 O O . PHE A 1 89 ? 6.213 -5.712 -10.451 1.00 82.06 89 PHE A O 1
ATOM 739 N N . ASN A 1 90 ? 7.773 -6.050 -8.874 1.00 84.62 90 ASN A N 1
ATOM 740 C CA . ASN A 1 90 ? 7.098 -5.245 -7.868 1.00 84.62 90 ASN A CA 1
ATOM 741 C C . ASN A 1 90 ? 7.534 -3.785 -8.006 1.00 84.62 90 ASN A C 1
ATOM 743 O O . ASN A 1 90 ? 8.664 -3.429 -7.688 1.00 84.62 90 ASN A O 1
ATOM 747 N N . HIS A 1 91 ? 6.625 -2.921 -8.449 1.00 81.88 91 HIS A N 1
ATOM 748 C CA . HIS A 1 91 ? 6.945 -1.511 -8.687 1.00 81.88 91 HIS A CA 1
ATOM 749 C C . HIS A 1 91 ? 7.194 -0.740 -7.383 1.00 81.88 91 HIS A C 1
ATOM 751 O O . HIS A 1 91 ? 7.741 0.352 -7.420 1.00 81.88 91 HIS A O 1
ATOM 757 N N . MET A 1 92 ? 6.809 -1.298 -6.229 1.00 85.06 92 MET A N 1
ATOM 758 C CA . MET A 1 92 ? 7.096 -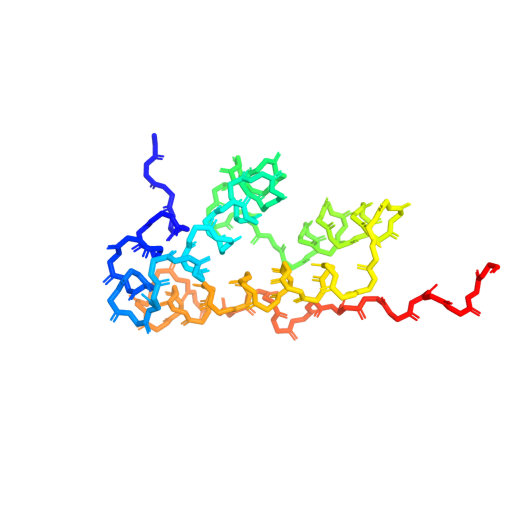0.703 -4.923 1.00 85.06 92 MET A CA 1
ATOM 759 C C . MET A 1 92 ? 8.550 -0.886 -4.483 1.00 85.06 92 MET A C 1
ATOM 761 O O . MET A 1 92 ? 8.968 -0.192 -3.565 1.00 85.06 92 MET A O 1
ATOM 765 N N . ASP A 1 93 ? 9.326 -1.776 -5.113 1.00 83.62 93 ASP A N 1
ATOM 766 C CA . ASP A 1 93 ? 10.714 -2.036 -4.705 1.00 83.62 93 ASP A CA 1
ATOM 767 C C . ASP A 1 93 ? 11.636 -0.825 -4.937 1.00 83.62 93 ASP A C 1
ATOM 769 O O . ASP A 1 93 ? 12.650 -0.687 -4.255 1.00 83.62 93 ASP A O 1
ATOM 773 N N . THR A 1 94 ? 11.281 0.071 -5.863 1.00 84.00 94 THR A N 1
ATOM 774 C CA . THR A 1 94 ? 12.023 1.314 -6.143 1.00 84.00 94 THR A CA 1
ATOM 775 C C . THR A 1 94 ? 11.370 2.557 -5.531 1.00 84.00 94 THR A C 1
ATOM 777 O O . THR A 1 94 ? 11.938 3.648 -5.590 1.00 84.00 94 THR A O 1
ATOM 780 N N . VAL A 1 95 ? 10.192 2.415 -4.915 1.00 85.75 95 VAL A N 1
ATOM 781 C CA . VAL A 1 95 ? 9.478 3.520 -4.264 1.00 85.75 95 VAL A CA 1
ATOM 782 C C . VAL A 1 95 ? 10.056 3.716 -2.871 1.00 85.75 95 VAL A C 1
ATOM 784 O O . VAL A 1 95 ? 10.163 2.782 -2.085 1.00 85.75 95 VAL A O 1
ATOM 787 N N . THR A 1 96 ? 10.391 4.956 -2.529 1.00 84.81 96 THR A N 1
ATOM 788 C CA . THR A 1 96 ? 10.905 5.290 -1.202 1.00 84.81 96 THR A CA 1
ATOM 789 C C . THR A 1 96 ? 9.816 5.937 -0.366 1.00 84.81 96 THR A C 1
ATOM 791 O O . THR A 1 96 ? 9.175 6.918 -0.761 1.00 84.81 96 THR A O 1
ATOM 794 N N . MET A 1 97 ? 9.639 5.423 0.849 1.00 77.94 97 MET A N 1
ATOM 795 C CA . MET A 1 97 ? 8.889 6.135 1.869 1.00 77.94 97 MET A CA 1
ATOM 796 C C . MET A 1 97 ? 9.696 7.379 2.259 1.00 77.94 97 MET A C 1
ATOM 798 O O . MET A 1 97 ? 10.694 7.282 2.966 1.00 77.94 97 MET A O 1
ATOM 802 N N . SER A 1 98 ? 9.307 8.541 1.731 1.00 64.62 98 SER A N 1
ATOM 803 C CA . SER A 1 98 ? 10.028 9.793 1.966 1.00 64.62 98 SER A CA 1
ATOM 804 C C . SER A 1 98 ? 10.129 10.075 3.469 1.00 64.62 98 SER A C 1
ATOM 806 O O . SER A 1 98 ? 9.111 10.247 4.140 1.00 64.62 98 SER A O 1
ATOM 808 N N . SER A 1 99 ? 11.354 10.124 4.001 1.00 54.22 99 SER A N 1
ATOM 809 C CA . SER A 1 99 ? 11.629 10.426 5.412 1.00 54.22 99 SER A CA 1
ATOM 810 C C . SER A 1 99 ? 11.611 11.928 5.714 1.00 54.22 99 SER A C 1
ATOM 812 O O . SER A 1 99 ? 12.067 12.331 6.779 1.00 54.22 99 SER A O 1
ATOM 814 N N . LEU A 1 100 ? 11.113 12.770 4.796 1.00 52.56 100 LEU A N 1
ATOM 815 C CA . LEU A 1 100 ? 11.185 14.240 4.852 1.00 52.56 100 LEU A CA 1
ATOM 816 C C . LEU A 1 100 ? 10.365 14.901 5.981 1.00 52.56 100 LEU A C 1
ATOM 818 O O . LEU A 1 100 ? 10.096 16.094 5.930 1.00 52.56 100 LEU A O 1
ATOM 822 N N . PHE A 1 101 ? 10.042 14.182 7.054 1.00 50.19 101 PHE A N 1
ATOM 823 C CA . PHE A 1 101 ? 9.543 14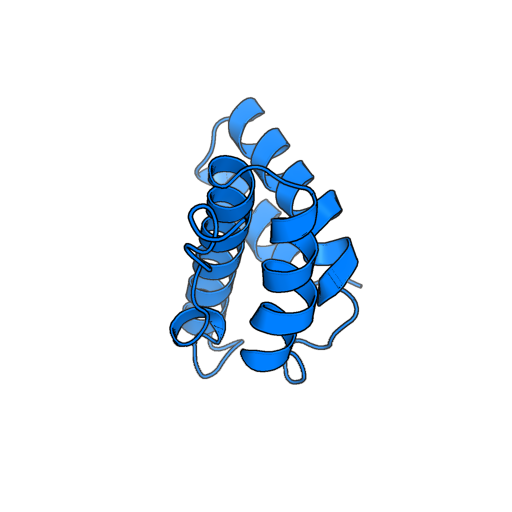.778 8.296 1.00 50.19 101 PHE A CA 1
ATOM 824 C C . PHE A 1 101 ? 10.599 15.619 9.050 1.00 50.19 101 PHE A C 1
ATOM 826 O O . PHE A 1 101 ? 10.322 16.063 10.157 1.00 50.19 101 PHE A O 1
ATOM 833 N N . THR A 1 102 ? 11.797 15.847 8.494 1.00 40.69 102 THR A N 1
ATOM 834 C CA . THR A 1 102 ? 12.901 16.551 9.184 1.00 40.69 102 THR A CA 1
ATOM 835 C C . THR A 1 102 ? 13.381 17.837 8.498 1.00 40.69 102 THR A C 1
ATOM 837 O O . THR A 1 102 ? 14.374 18.405 8.934 1.00 40.69 102 THR A O 1
ATOM 840 N N . LEU A 1 103 ? 12.725 18.318 7.437 1.00 39.12 103 LEU A N 1
ATOM 841 C CA . LEU A 1 103 ? 13.139 19.552 6.749 1.00 39.12 103 LEU A CA 1
ATOM 842 C C . LEU A 1 103 ? 11.959 20.492 6.474 1.00 39.12 103 LEU A C 1
ATOM 844 O O . LEU A 1 103 ? 11.743 20.850 5.324 1.00 39.12 103 LEU A O 1
ATOM 848 N N . TYR A 1 104 ? 11.206 20.875 7.506 1.00 37.81 104 TYR A N 1
ATOM 849 C CA . TYR A 1 104 ? 10.448 22.134 7.552 1.00 37.81 104 TYR A CA 1
ATOM 850 C C . TYR A 1 104 ? 10.285 22.586 9.000 1.00 37.81 104 TYR A C 1
ATOM 852 O O . TYR A 1 104 ? 9.973 21.716 9.845 1.00 37.81 104 TYR A O 1
#

pLDDT: mean 80.98, std 11.59, range [37.81, 90.44]

Secondary structure (DSSP, 8-state):
---HHHHHIIIIIHHHS-HHHHHHHHHHIIIIIIHHHTTS-TTT--HHHIIIIIIHHHTTTS-HHHHHHHHHHHHHHHHHHHHTTSSSS-GGGG------TT--